Protein AF-A0AAV0ZYT8-F1 (afdb_monomer_lite)

Secondary structure (DSSP, 8-state):
-HHHHHHHHHHHHHHHH----HHHHHHHT-HHHHHHHHHHTT-GGGGS-TTTS--TT-TTS----HHHHHHHHHHHHHHT-SSGGGSPPHHHHHHHHTTSSPPPP--SSPPPP-SSPPP-------------------------

Organism: Vicia faba (NCBI:txid3906)

Structure (mmCIF, N/CA/C/O backbone):
data_AF-A0AAV0ZYT8-F1
#
_entry.id   AF-A0AAV0ZYT8-F1
#
loop_
_atom_site.group_PDB
_atom_site.id
_atom_site.type_symbol
_atom_site.label_atom_id
_atom_site.label_alt_id
_atom_site.label_comp_id
_atom_site.label_asym_id
_atom_site.label_entity_id
_atom_site.label_seq_id
_atom_site.pdbx_PDB_ins_code
_atom_site.Cartn_x
_atom_site.Cartn_y
_atom_site.Cartn_z
_atom_site.occupancy
_atom_site.B_iso_or_equiv
_atom_site.auth_seq_id
_atom_site.auth_comp_id
_atom_site.auth_asym_id
_atom_site.auth_atom_id
_atom_site.pdbx_PDB_model_num
ATOM 1 N N . MET A 1 1 ? -26.329 -37.220 10.384 1.00 53.38 1 MET A N 1
ATOM 2 C CA . MET A 1 1 ? -26.252 -36.299 9.224 1.00 53.38 1 MET A CA 1
ATOM 3 C C . MET A 1 1 ? -25.364 -35.066 9.457 1.00 53.38 1 MET A C 1
ATOM 5 O O . MET A 1 1 ? -24.834 -34.556 8.482 1.00 53.38 1 MET A O 1
ATOM 9 N N . CYS A 1 2 ? -25.099 -34.618 10.695 1.00 58.44 2 CYS A N 1
ATOM 10 C CA . CYS A 1 2 ? -24.271 -33.417 10.935 1.00 58.44 2 CYS A CA 1
ATOM 11 C C . CYS A 1 2 ? -22.754 -33.605 10.730 1.00 58.44 2 CYS A C 1
ATOM 13 O O . CYS A 1 2 ? -22.091 -32.687 10.263 1.00 58.44 2 CYS A O 1
ATOM 15 N N . MET A 1 3 ? -22.197 -34.792 10.992 1.00 71.00 3 MET A N 1
ATOM 16 C CA . MET A 1 3 ? -20.747 -35.022 10.839 1.00 71.00 3 MET A CA 1
ATOM 17 C C . MET A 1 3 ? -20.278 -34.981 9.378 1.00 71.00 3 MET A C 1
ATOM 19 O O . MET A 1 3 ? -19.176 -34.527 9.096 1.00 71.00 3 MET A O 1
ATOM 23 N N . HIS A 1 4 ? -21.131 -35.384 8.432 1.00 78.94 4 HIS A N 1
ATOM 24 C CA . HIS A 1 4 ? -20.785 -35.384 7.009 1.00 78.94 4 HIS A CA 1
ATOM 25 C C . HIS A 1 4 ? -20.744 -33.960 6.431 1.00 78.94 4 HIS A C 1
ATOM 27 O O . HIS A 1 4 ? -19.873 -33.653 5.627 1.00 78.94 4 HIS A O 1
ATOM 33 N N . LEU A 1 5 ? -21.636 -33.070 6.886 1.00 73.50 5 LEU A N 1
ATOM 34 C CA . LEU A 1 5 ? -21.639 -31.649 6.517 1.00 73.50 5 LEU A CA 1
ATOM 35 C C . LEU A 1 5 ? -20.461 -30.892 7.135 1.00 73.50 5 LEU A C 1
ATOM 37 O O . LEU A 1 5 ? -19.839 -30.093 6.447 1.00 73.50 5 LEU A O 1
ATOM 41 N N . VAL A 1 6 ? -20.101 -31.183 8.390 1.00 76.94 6 VAL A N 1
ATOM 42 C CA . VAL A 1 6 ? -18.906 -30.597 9.021 1.00 76.94 6 VAL A CA 1
ATOM 43 C C . VAL A 1 6 ? -17.634 -31.088 8.332 1.00 76.94 6 VAL A C 1
ATOM 45 O O . VAL A 1 6 ? -16.761 -30.279 8.040 1.00 76.94 6 VAL A O 1
ATOM 48 N N . TYR A 1 7 ? -17.546 -32.377 7.986 1.00 72.56 7 TYR A N 1
ATOM 49 C CA . TYR A 1 7 ? -16.406 -32.914 7.242 1.00 72.56 7 TYR A CA 1
ATOM 50 C C . TYR A 1 7 ? -16.340 -32.365 5.813 1.00 72.56 7 TYR A C 1
ATOM 52 O O . TYR A 1 7 ? -15.252 -32.088 5.336 1.00 72.56 7 TYR A O 1
ATOM 60 N N . LEU A 1 8 ? -17.474 -32.135 5.141 1.00 72.25 8 LEU A N 1
ATOM 61 C CA . LEU A 1 8 ? -17.519 -31.488 3.824 1.00 72.25 8 LEU A CA 1
ATOM 62 C C . LEU A 1 8 ? -17.170 -30.000 3.891 1.00 72.25 8 LEU A C 1
ATOM 64 O O . LEU A 1 8 ? -16.471 -29.528 3.008 1.00 72.25 8 LEU A O 1
ATOM 68 N N . LEU A 1 9 ? -17.590 -29.263 4.921 1.00 73.25 9 LEU A N 1
ATOM 69 C CA . LEU A 1 9 ? -17.206 -27.859 5.108 1.00 73.25 9 LEU A CA 1
ATOM 70 C C . LEU A 1 9 ? -15.736 -27.722 5.515 1.00 73.25 9 LEU A C 1
ATOM 72 O O . LEU A 1 9 ? -15.046 -26.857 4.988 1.00 73.25 9 LEU A O 1
ATOM 76 N N . TRP A 1 10 ? -15.233 -28.606 6.380 1.00 70.81 10 TRP A N 1
ATOM 77 C CA . TRP A 1 10 ? -13.813 -28.683 6.720 1.00 70.81 10 TRP A CA 1
ATOM 78 C C . TRP A 1 10 ? -12.981 -29.116 5.514 1.00 70.81 10 TRP A C 1
ATOM 80 O O . TRP A 1 10 ? -11.970 -28.494 5.230 1.00 70.81 10 TRP A O 1
ATOM 90 N N . LYS A 1 11 ? -13.437 -30.101 4.734 1.00 67.69 11 LYS A N 1
ATOM 91 C CA . LYS A 1 11 ? -12.786 -30.533 3.495 1.00 67.69 11 LYS A CA 1
ATOM 92 C C . LYS A 1 11 ? -12.837 -29.441 2.428 1.00 67.69 11 LYS A C 1
ATOM 94 O O . LYS A 1 11 ? -11.816 -29.183 1.826 1.00 67.69 11 LYS A O 1
ATOM 99 N N . LEU A 1 12 ? -13.941 -28.710 2.260 1.00 63.25 12 LEU A N 1
ATOM 100 C CA . LEU A 1 12 ? -14.020 -27.553 1.356 1.00 63.25 12 LEU A CA 1
ATOM 101 C C . LEU A 1 12 ? -13.163 -26.368 1.827 1.00 63.25 12 LEU A C 1
ATOM 103 O O . LEU A 1 12 ? -12.652 -25.636 0.983 1.00 63.25 12 LEU A O 1
ATOM 107 N N . TRP A 1 13 ? -12.990 -26.174 3.138 1.00 55.47 13 TRP A N 1
ATOM 108 C CA . TRP A 1 13 ? -12.081 -25.176 3.714 1.00 55.47 13 TRP A CA 1
ATOM 109 C C . TRP A 1 13 ? -10.612 -25.581 3.505 1.00 55.47 13 TRP A C 1
ATOM 111 O O . TRP A 1 13 ? -9.840 -24.819 2.932 1.00 55.47 13 TRP A O 1
ATOM 121 N N . VAL A 1 14 ? -10.257 -26.827 3.834 1.00 51.41 14 VAL A N 1
ATOM 122 C CA . VAL A 1 14 ? -8.921 -27.413 3.630 1.00 51.41 14 VAL A CA 1
ATOM 123 C C . VAL A 1 14 ? -8.552 -27.472 2.141 1.00 51.41 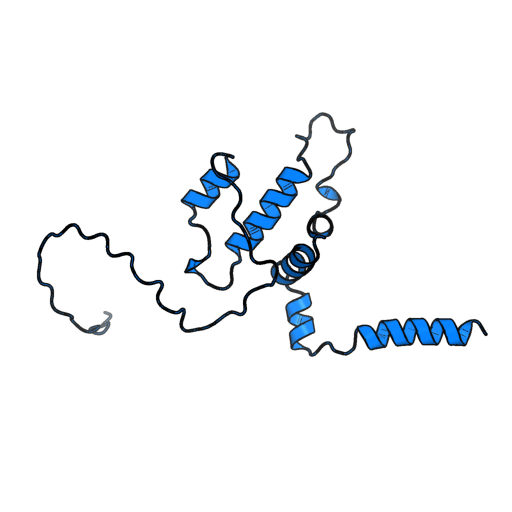14 VAL A C 1
ATOM 125 O O . VAL A 1 14 ? -7.441 -27.111 1.768 1.00 51.41 14 VAL A O 1
ATOM 128 N N . GLU A 1 15 ? -9.478 -27.856 1.265 1.00 49.72 15 GLU A N 1
ATOM 129 C CA . GLU A 1 15 ? -9.258 -28.041 -0.177 1.00 49.72 15 GLU A CA 1
ATOM 130 C C . GLU A 1 15 ? -9.284 -26.699 -0.945 1.00 49.72 15 GLU A C 1
ATOM 132 O O . GLU A 1 15 ? -8.608 -26.569 -1.969 1.00 49.72 15 GLU A O 1
ATOM 137 N N . LYS A 1 16 ? -9.936 -25.644 -0.413 1.00 49.62 16 LYS A N 1
ATOM 138 C CA . LYS A 1 16 ? -9.746 -24.251 -0.881 1.00 49.62 16 LYS A CA 1
ATOM 139 C C . LYS A 1 16 ? -8.370 -23.680 -0.524 1.00 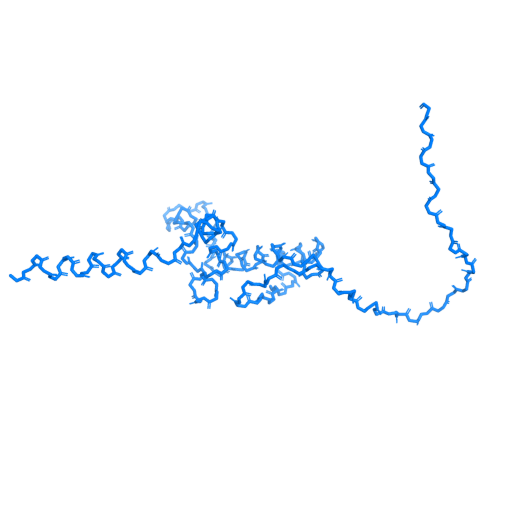49.62 16 LYS A C 1
ATOM 141 O O . LYS A 1 16 ? -7.881 -22.826 -1.264 1.00 49.62 16 LYS A O 1
ATOM 146 N N . ASP A 1 17 ? -7.729 -24.162 0.540 1.00 52.06 17 ASP A N 1
ATOM 147 C CA . ASP A 1 17 ? -6.411 -23.683 0.980 1.00 52.06 17 ASP A CA 1
ATOM 148 C C . ASP A 1 17 ? -5.220 -24.512 0.455 1.00 52.06 17 ASP A C 1
ATOM 150 O O . ASP A 1 17 ? -4.067 -24.074 0.540 1.00 52.06 17 ASP A O 1
ATOM 154 N N . GLN A 1 18 ? -5.459 -25.663 -0.188 1.00 46.94 18 GLN A N 1
ATOM 155 C CA . GLN A 1 18 ? -4.396 -26.592 -0.607 1.00 46.94 18 GLN A CA 1
ATOM 156 C C . GLN A 1 18 ? -3.886 -26.450 -2.056 1.00 46.94 18 GLN A C 1
ATOM 158 O O . GLN A 1 18 ? -3.107 -27.280 -2.514 1.00 46.94 18 GLN A O 1
ATOM 163 N N . LYS A 1 19 ? -4.213 -25.368 -2.782 1.00 49.97 19 LYS A N 1
ATOM 164 C CA . LYS A 1 19 ? -3.522 -24.984 -4.046 1.00 49.97 19 LYS A CA 1
ATOM 165 C C . LYS A 1 19 ? -2.432 -23.929 -3.832 1.00 49.97 19 LYS A C 1
ATOM 167 O O . LYS A 1 19 ? -2.195 -23.044 -4.668 1.00 49.97 19 LYS A O 1
ATOM 172 N N . MET A 1 20 ? -1.790 -23.993 -2.674 1.00 44.72 20 MET A N 1
ATOM 173 C CA . MET A 1 20 ? -0.763 -23.056 -2.255 1.00 44.72 20 MET A CA 1
ATOM 174 C C . MET A 1 20 ? 0.616 -23.696 -2.383 1.00 44.72 20 MET A C 1
ATOM 176 O O . MET A 1 20 ? 1.117 -24.307 -1.439 1.00 44.72 20 MET A O 1
ATOM 180 N N . CYS A 1 21 ? 1.244 -23.555 -3.551 1.00 49.25 21 CYS A N 1
ATOM 181 C CA . CYS A 1 21 ? 2.657 -23.889 -3.715 1.00 49.25 21 CYS A CA 1
ATOM 182 C C . CYS A 1 21 ? 3.487 -23.147 -2.651 1.00 49.25 21 CYS A C 1
ATOM 184 O O . CYS A 1 21 ? 3.108 -22.059 -2.216 1.00 49.25 21 CYS A O 1
ATOM 186 N N . ILE A 1 22 ? 4.631 -23.697 -2.247 1.00 55.22 22 ILE A N 1
ATOM 187 C CA . ILE A 1 22 ? 5.507 -23.126 -1.203 1.00 55.22 22 ILE A CA 1
ATOM 188 C C . ILE A 1 22 ? 5.815 -21.640 -1.488 1.00 55.22 22 ILE A C 1
ATOM 190 O O . ILE A 1 22 ? 5.789 -20.807 -0.586 1.00 55.22 22 ILE A O 1
ATOM 194 N N . HIS A 1 23 ? 5.957 -21.287 -2.769 1.00 51.12 23 HIS A N 1
ATOM 195 C CA . HIS A 1 23 ? 6.092 -19.915 -3.259 1.00 51.12 23 HIS A CA 1
ATOM 196 C C . HIS A 1 23 ? 4.886 -19.010 -2.920 1.00 51.12 23 HIS A C 1
ATOM 198 O O . HIS A 1 23 ? 5.065 -17.907 -2.413 1.00 51.12 23 HIS A O 1
ATOM 204 N N . LYS A 1 24 ? 3.646 -19.494 -3.099 1.00 55.06 24 LYS A N 1
ATOM 205 C CA . LYS A 1 24 ? 2.426 -18.785 -2.670 1.00 55.06 24 LYS A CA 1
ATOM 206 C C . LYS A 1 24 ? 2.362 -18.619 -1.147 1.00 55.06 24 LYS A C 1
ATOM 208 O O . LYS A 1 24 ? 1.828 -17.621 -0.683 1.00 55.06 24 LYS A O 1
ATOM 213 N N . ARG A 1 25 ? 2.896 -19.564 -0.364 1.00 56.38 25 ARG A N 1
ATOM 214 C CA . ARG A 1 25 ? 2.917 -19.475 1.109 1.00 56.38 25 ARG A CA 1
ATOM 215 C C . ARG A 1 25 ? 3.898 -18.409 1.606 1.00 56.38 25 ARG A C 1
ATOM 217 O O . ARG A 1 25 ? 3.554 -17.656 2.505 1.00 56.38 25 ARG A O 1
ATOM 224 N N . ILE A 1 26 ? 5.075 -18.305 0.986 1.00 58.53 26 ILE A N 1
ATOM 225 C CA . ILE A 1 26 ? 6.066 -17.261 1.302 1.00 58.53 26 ILE A CA 1
ATOM 226 C C . ILE A 1 26 ? 5.540 -15.877 0.897 1.00 58.53 26 ILE A C 1
ATOM 228 O O . ILE A 1 26 ? 5.624 -14.939 1.682 1.00 58.53 26 ILE A O 1
ATOM 232 N N . ILE A 1 27 ? 4.932 -15.756 -0.288 1.00 59.22 27 ILE A N 1
ATOM 233 C CA . ILE A 1 27 ? 4.332 -14.497 -0.756 1.00 59.22 27 ILE A CA 1
ATOM 234 C C . ILE A 1 27 ? 3.150 -14.067 0.128 1.00 59.22 27 ILE A C 1
ATOM 236 O O . ILE A 1 27 ? 3.009 -12.881 0.407 1.00 59.22 27 ILE A O 1
ATOM 240 N N . LYS A 1 28 ? 2.344 -15.005 0.642 1.00 61.75 28 LYS A N 1
ATOM 241 C CA . LYS A 1 28 ? 1.273 -14.686 1.601 1.00 61.75 28 LYS A CA 1
ATOM 242 C C . LYS A 1 28 ? 1.768 -14.162 2.954 1.00 61.75 28 LYS A C 1
ATOM 244 O O . LYS A 1 28 ? 0.997 -13.501 3.636 1.00 61.75 28 LYS A O 1
ATOM 249 N N . ASN A 1 29 ? 3.029 -14.399 3.319 1.00 68.69 29 ASN A N 1
ATOM 250 C CA . ASN A 1 29 ? 3.630 -13.831 4.530 1.00 68.69 29 ASN A CA 1
ATOM 251 C C . ASN A 1 29 ? 4.227 -12.430 4.295 1.00 68.69 29 ASN A C 1
ATOM 253 O O . ASN A 1 29 ? 4.780 -11.832 5.215 1.00 68.69 29 ASN A O 1
ATOM 257 N N . ASN A 1 30 ? 4.152 -11.900 3.070 1.00 86.56 30 ASN A N 1
ATOM 258 C CA . ASN A 1 30 ? 4.604 -10.555 2.750 1.00 86.56 30 ASN A CA 1
ATOM 259 C C . ASN A 1 30 ? 3.468 -9.548 2.992 1.00 86.56 30 ASN A C 1
ATOM 261 O O . ASN A 1 30 ? 2.429 -9.612 2.332 1.00 86.56 30 ASN A O 1
ATOM 265 N N . ILE A 1 31 ? 3.694 -8.591 3.897 1.00 89.94 31 ILE A N 1
ATOM 266 C CA . ILE A 1 31 ? 2.701 -7.563 4.236 1.00 89.94 31 ILE A CA 1
ATOM 267 C C . ILE A 1 31 ? 2.273 -6.754 3.009 1.00 89.94 31 ILE A C 1
ATOM 269 O O . ILE A 1 31 ? 1.083 -6.597 2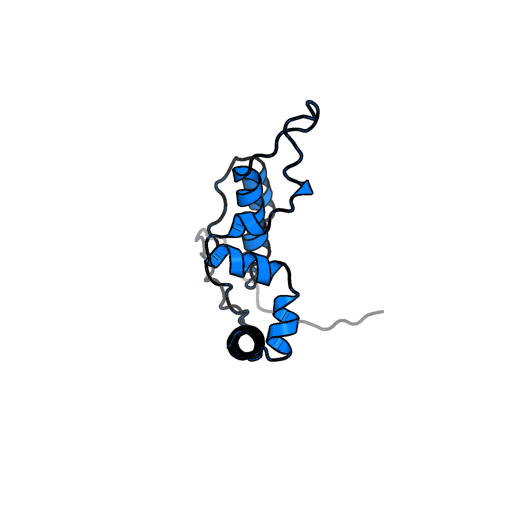.780 1.00 89.94 31 ILE A O 1
ATOM 273 N N . VAL A 1 32 ? 3.210 -6.330 2.156 1.00 89.62 32 VAL A N 1
ATOM 274 C CA . VAL A 1 32 ? 2.905 -5.546 0.949 1.00 89.62 32 VAL A CA 1
ATOM 275 C C . VAL A 1 32 ? 1.991 -6.332 0.015 1.00 89.62 32 VAL A C 1
ATOM 277 O O . VAL A 1 32 ? 1.034 -5.777 -0.510 1.00 89.62 32 VAL A O 1
ATOM 280 N N . TYR A 1 33 ? 2.253 -7.626 -0.179 1.00 89.44 33 TYR A N 1
ATOM 281 C CA . TYR A 1 33 ? 1.387 -8.480 -0.991 1.00 89.44 33 TYR A CA 1
ATOM 282 C C . TYR A 1 33 ? -0.022 -8.591 -0.398 1.00 89.44 33 TYR A C 1
ATOM 284 O O . TYR A 1 33 ? -1.000 -8.450 -1.128 1.00 89.44 33 TYR A O 1
ATOM 292 N N . TRP A 1 34 ? -0.125 -8.809 0.915 1.00 89.50 34 TRP A N 1
ATOM 293 C CA . TRP A 1 34 ? -1.406 -8.920 1.611 1.00 89.50 34 TRP A CA 1
ATOM 294 C C . TRP A 1 34 ? -2.224 -7.622 1.548 1.00 89.50 34 TRP A C 1
ATOM 296 O O . TRP A 1 34 ? -3.410 -7.661 1.213 1.00 89.50 34 TRP A O 1
ATOM 306 N N . VAL A 1 35 ? -1.588 -6.468 1.775 1.00 92.31 35 VAL A N 1
ATOM 307 C CA . VAL A 1 35 ? -2.234 -5.153 1.634 1.00 92.31 35 VAL A CA 1
ATOM 308 C C . VAL A 1 35 ? -2.691 -4.929 0.192 1.00 92.31 35 VAL A C 1
ATOM 310 O O . VAL A 1 35 ? -3.821 -4.495 -0.020 1.00 92.31 35 VAL A O 1
ATOM 313 N N . TRP A 1 36 ? -1.876 -5.286 -0.808 1.00 92.00 36 TRP A N 1
ATOM 314 C CA . TRP A 1 36 ? -2.247 -5.150 -2.223 1.00 92.00 36 TRP A CA 1
ATOM 315 C C . TRP A 1 36 ? -3.433 -6.045 -2.605 1.00 92.00 36 TRP A C 1
ATOM 317 O O . TRP A 1 36 ? -4.323 -5.620 -3.337 1.00 92.00 36 TRP A O 1
ATOM 327 N N . GLU A 1 37 ? -3.484 -7.277 -2.087 1.00 91.12 37 GLU A N 1
ATOM 328 C CA . GLU A 1 37 ? -4.608 -8.194 -2.307 1.00 91.12 37 GLU A CA 1
ATOM 329 C C . GLU A 1 37 ? -5.914 -7.632 -1.725 1.00 91.12 37 GLU A C 1
ATOM 331 O O . GLU A 1 37 ? -6.975 -7.744 -2.344 1.00 91.12 37 GLU A O 1
ATOM 336 N N . LEU A 1 38 ? -5.855 -7.022 -0.539 1.00 91.81 38 LEU A N 1
ATOM 337 C CA . LEU A 1 38 ? -7.012 -6.378 0.079 1.00 91.81 38 LEU A CA 1
ATOM 338 C C . LEU A 1 38 ? -7.402 -5.086 -0.640 1.00 91.81 38 LEU A C 1
ATOM 340 O O . LEU A 1 38 ? -8.596 -4.843 -0.816 1.00 91.81 38 LEU A O 1
ATOM 344 N N . TYR A 1 39 ? -6.428 -4.309 -1.115 1.00 93.00 39 TYR A N 1
ATOM 345 C CA . TYR A 1 39 ? -6.652 -3.122 -1.938 1.00 93.00 39 TYR A CA 1
ATOM 346 C C . TYR A 1 39 ? -7.403 -3.459 -3.230 1.00 93.00 39 TYR A C 1
ATOM 348 O O . TYR A 1 39 ? -8.474 -2.905 -3.467 1.00 93.00 39 TYR A O 1
ATOM 356 N N . GLY A 1 40 ? -6.934 -4.449 -3.997 1.00 92.12 40 GLY A N 1
ATOM 357 C CA . GLY A 1 40 ? -7.599 -4.894 -5.227 1.00 92.12 40 GLY A CA 1
ATOM 358 C C . GLY A 1 40 ? -9.016 -5.441 -5.012 1.00 92.12 40 GLY A C 1
ATOM 359 O O . GLY A 1 40 ? -9.842 -5.412 -5.919 1.00 92.12 40 GLY A O 1
ATOM 360 N N . LYS A 1 41 ? -9.332 -5.902 -3.794 1.00 92.69 41 LYS A N 1
ATOM 361 C CA . LYS A 1 41 ? -10.675 -6.359 -3.393 1.00 92.69 41 LYS A CA 1
ATOM 362 C C . LYS A 1 41 ? -11.559 -5.250 -2.809 1.00 92.69 41 LYS A C 1
ATOM 364 O O . LYS A 1 41 ? -12.667 -5.555 -2.372 1.00 92.69 41 LYS A O 1
ATOM 369 N N . GLY A 1 42 ? -11.074 -4.008 -2.725 1.00 91.19 42 GLY A N 1
ATOM 370 C CA . GLY A 1 42 ? -11.786 -2.897 -2.083 1.00 91.19 42 GLY A CA 1
ATOM 371 C C . GLY A 1 42 ? -11.928 -3.043 -0.562 1.00 91.19 42 GLY A C 1
ATOM 372 O O . GLY A 1 42 ? -12.822 -2.460 0.038 1.00 91.19 42 GLY A O 1
ATOM 373 N N . LYS A 1 43 ? -11.073 -3.850 0.079 1.00 91.06 43 LYS A N 1
ATOM 374 C CA . LYS A 1 43 ? -11.104 -4.162 1.519 1.00 91.06 43 LYS A CA 1
ATOM 375 C C . LYS A 1 43 ? -9.885 -3.619 2.265 1.00 91.06 43 LYS A C 1
ATOM 377 O O . LYS A 1 43 ? -9.497 -4.176 3.289 1.00 91.06 43 LYS A O 1
ATOM 382 N N . ILE A 1 44 ? -9.273 -2.543 1.775 1.00 90.00 44 ILE A N 1
ATOM 383 C CA . ILE A 1 44 ? -8.044 -1.973 2.353 1.00 90.00 44 ILE A CA 1
ATOM 384 C C . ILE A 1 44 ? -8.197 -1.579 3.831 1.00 90.00 44 ILE A C 1
ATOM 386 O O . ILE A 1 44 ? -7.272 -1.766 4.607 1.00 90.00 44 ILE A O 1
ATOM 390 N N . VAL A 1 45 ? -9.396 -1.166 4.251 1.00 88.50 45 VAL A N 1
ATOM 391 C CA . VAL A 1 45 ? -9.719 -0.832 5.652 1.00 88.50 45 VAL A CA 1
ATOM 392 C C . VAL A 1 45 ? -9.485 -2.018 6.600 1.00 88.50 45 VAL A C 1
ATOM 394 O O . VAL A 1 45 ? -9.146 -1.826 7.759 1.00 88.50 45 VAL A O 1
ATOM 397 N N . SER A 1 46 ? -9.581 -3.262 6.115 1.00 87.38 46 SER A N 1
ATOM 398 C CA . SER A 1 46 ? -9.316 -4.454 6.940 1.00 87.38 46 SER A CA 1
ATOM 399 C C . SER A 1 46 ? -7.840 -4.664 7.301 1.00 87.38 46 SER A C 1
ATOM 401 O O . SER A 1 46 ? -7.539 -5.520 8.129 1.00 87.38 46 SER A O 1
ATOM 403 N N . VAL A 1 47 ? -6.931 -3.893 6.693 1.00 88.88 47 VAL A N 1
ATOM 404 C CA . VAL A 1 47 ? -5.499 -3.868 7.032 1.00 88.88 47 VAL A CA 1
ATOM 405 C C . VAL A 1 47 ? -5.240 -3.072 8.311 1.00 88.88 47 VAL A C 1
ATOM 407 O O . VAL A 1 47 ? -4.231 -3.302 8.973 1.00 88.88 47 VAL A O 1
ATOM 410 N N . ILE A 1 48 ? -6.132 -2.138 8.653 1.00 86.56 48 ILE A N 1
ATOM 411 C CA . ILE A 1 48 ? -5.940 -1.209 9.764 1.00 86.56 48 ILE A CA 1
ATOM 412 C C . ILE A 1 48 ? -5.916 -1.992 11.078 1.00 86.56 48 ILE A C 1
ATOM 414 O O . ILE A 1 48 ? -6.833 -2.758 11.388 1.00 86.56 48 ILE A O 1
ATOM 418 N N . ASP A 1 49 ? -4.840 -1.811 11.845 1.00 84.31 49 ASP A N 1
ATOM 419 C CA . ASP A 1 49 ? -4.739 -2.383 13.182 1.00 84.31 49 ASP A CA 1
ATOM 420 C C . ASP A 1 49 ? -5.798 -1.726 14.070 1.00 84.31 49 ASP A C 1
ATOM 422 O O . ASP A 1 49 ? -5.919 -0.504 14.121 1.00 84.31 49 ASP A O 1
ATOM 426 N N . LYS A 1 50 ? -6.558 -2.544 14.796 1.00 78.19 50 LYS A N 1
ATOM 427 C CA . LYS A 1 50 ? -7.626 -2.074 15.686 1.00 78.19 50 LYS A CA 1
ATOM 428 C C . LYS A 1 50 ? -7.108 -1.109 16.753 1.00 78.19 50 LYS A C 1
ATOM 430 O O . LYS A 1 50 ? -7.858 -0.259 17.203 1.00 78.19 50 LYS A O 1
ATOM 435 N N . ARG A 1 51 ? -5.826 -1.221 17.115 1.00 78.69 51 ARG A N 1
ATOM 436 C CA . ARG A 1 51 ? -5.136 -0.336 18.062 1.00 78.69 51 ARG A CA 1
ATOM 437 C C . ARG A 1 51 ? -4.817 1.047 17.496 1.00 78.69 51 ARG A C 1
ATOM 439 O O . ARG A 1 51 ? -4.270 1.854 18.225 1.00 78.69 51 ARG A O 1
ATOM 446 N N . ILE A 1 52 ? -5.060 1.302 16.211 1.00 73.81 52 ILE A N 1
ATOM 447 C CA . ILE A 1 52 ? -4.949 2.644 15.613 1.00 73.81 52 ILE A CA 1
ATOM 448 C C . ILE A 1 52 ? -6.289 3.378 15.726 1.00 73.81 52 ILE A C 1
ATOM 450 O O . ILE A 1 52 ? -6.316 4.594 15.843 1.00 73.81 52 ILE A O 1
ATOM 454 N N . CYS A 1 53 ? -7.401 2.642 15.756 1.00 66.56 53 CYS A N 1
ATOM 455 C CA . CYS A 1 53 ? -8.743 3.187 15.943 1.00 66.56 53 CYS A CA 1
ATOM 456 C C . CYS A 1 53 ? -9.102 3.342 17.432 1.00 66.56 53 CYS A C 1
ATOM 458 O O . CYS A 1 53 ? -10.239 3.046 17.789 1.00 66.56 53 CYS A O 1
ATOM 460 N N . VAL A 1 54 ? -8.135 3.713 18.288 1.00 58.16 54 VAL A N 1
ATOM 461 C CA . VAL A 1 54 ? -8.334 3.800 19.749 1.00 58.16 54 VAL A CA 1
ATOM 462 C C . VAL A 1 54 ? -9.521 4.700 20.068 1.00 58.16 54 VAL A C 1
ATOM 464 O O . VAL A 1 54 ? -9.758 5.707 19.402 1.00 58.16 54 VAL A O 1
ATOM 467 N N . ASP A 1 55 ? -10.272 4.230 21.054 1.00 53.94 55 ASP A N 1
ATOM 468 C CA . ASP A 1 55 ? -11.638 4.578 21.394 1.00 53.94 55 ASP A CA 1
ATOM 469 C C . ASP A 1 55 ? -11.856 6.080 21.639 1.00 53.94 55 ASP A C 1
ATOM 471 O O . ASP A 1 55 ? -10.964 6.808 22.066 1.00 53.94 55 ASP A O 1
ATOM 475 N N . GLU A 1 56 ? -13.088 6.534 21.395 1.00 55.00 56 GLU A N 1
ATOM 476 C CA . GLU A 1 56 ? -13.529 7.937 21.470 1.00 55.00 56 GLU A CA 1
ATOM 477 C C . GLU A 1 56 ? -13.369 8.603 22.858 1.00 55.00 56 GLU A C 1
ATOM 479 O O . GLU A 1 56 ? -13.716 9.777 22.991 1.00 55.00 56 GLU A O 1
ATOM 484 N N . GLU A 1 57 ? -12.873 7.875 23.865 1.00 57.41 57 GLU A N 1
ATOM 485 C CA . GLU A 1 57 ? -12.832 8.258 25.284 1.00 57.41 57 GLU A CA 1
ATOM 486 C C . GLU A 1 57 ? -11.506 8.896 25.741 1.00 57.41 57 GLU A C 1
ATOM 488 O O . GLU A 1 57 ? -11.492 9.537 26.790 1.00 57.41 57 GLU A O 1
ATOM 493 N N . ASP A 1 58 ? -10.413 8.781 24.975 1.00 56.41 58 ASP A N 1
ATOM 494 C CA . ASP A 1 58 ? -9.154 9.478 25.287 1.00 56.41 58 ASP A CA 1
ATOM 495 C C . ASP A 1 58 ? -9.095 10.835 24.562 1.00 56.41 58 ASP A C 1
ATOM 497 O O . ASP A 1 58 ? -8.647 10.948 23.419 1.00 56.41 58 ASP A O 1
ATOM 501 N N . ASP A 1 59 ? -9.533 11.889 25.258 1.00 55.84 59 ASP A N 1
ATOM 502 C CA . ASP A 1 59 ? -9.600 13.281 24.775 1.00 55.84 59 ASP A CA 1
ATOM 503 C C . ASP A 1 59 ? -8.233 13.894 24.369 1.00 55.84 59 ASP A C 1
ATOM 505 O O . ASP A 1 59 ? -8.192 14.983 23.792 1.00 55.84 59 ASP A O 1
ATOM 509 N N . GLU A 1 60 ? -7.110 13.220 24.652 1.00 56.25 60 GLU A N 1
ATOM 510 C CA . GLU A 1 60 ? -5.750 13.665 24.293 1.00 56.25 60 GLU A CA 1
ATOM 511 C C . GLU A 1 60 ? -5.205 13.060 22.987 1.00 56.25 60 GLU A C 1
ATOM 513 O O . GLU A 1 60 ? -4.219 13.575 22.452 1.00 56.25 60 GLU A O 1
ATOM 518 N N . ILE A 1 61 ? -5.808 11.993 22.447 1.00 56.94 61 ILE A N 1
ATOM 519 C CA . ILE A 1 61 ? -5.297 11.355 21.227 1.00 56.94 61 ILE A CA 1
ATOM 520 C C . ILE A 1 61 ? -5.924 12.033 20.009 1.00 56.94 61 ILE A C 1
ATOM 522 O O . ILE A 1 61 ? -7.123 11.936 19.749 1.00 56.94 61 ILE A O 1
ATOM 526 N N . GLU A 1 62 ? -5.080 12.727 19.245 1.00 58.16 62 GLU A N 1
ATOM 527 C CA . GLU A 1 62 ? -5.417 13.324 17.954 1.00 58.16 62 GLU A CA 1
ATOM 528 C C . GLU A 1 62 ? -6.118 12.271 17.074 1.00 58.16 62 GLU A C 1
ATOM 530 O O . GLU A 1 62 ? -5.546 11.232 16.732 1.00 58.16 62 GLU A O 1
ATOM 535 N N . ARG A 1 63 ? -7.406 12.493 16.782 1.00 63.38 63 ARG A N 1
ATOM 536 C CA . ARG A 1 63 ? -8.261 11.526 16.084 1.00 63.38 63 ARG A CA 1
ATOM 537 C C . ARG A 1 63 ? -7.771 11.342 14.651 1.00 63.38 63 ARG A C 1
ATOM 539 O O . ARG A 1 63 ? -8.104 12.144 13.785 1.00 63.38 63 ARG A O 1
ATOM 546 N N . ILE A 1 64 ? -7.030 10.267 14.388 1.00 71.56 64 ILE A N 1
ATOM 547 C CA . ILE A 1 64 ? -6.692 9.873 13.018 1.00 71.56 64 ILE A CA 1
ATOM 548 C C . ILE A 1 64 ? -7.967 9.350 12.352 1.00 71.56 64 ILE A C 1
ATOM 550 O O . ILE A 1 64 ? -8.554 8.353 12.781 1.00 71.56 64 ILE A O 1
ATOM 554 N N . THR A 1 65 ? -8.408 10.017 11.291 1.00 81.12 65 THR A N 1
ATOM 555 C CA . THR A 1 65 ? -9.601 9.607 10.550 1.00 81.12 65 THR A CA 1
ATOM 556 C C . THR A 1 65 ? -9.322 8.352 9.719 1.00 81.12 65 THR A C 1
ATOM 558 O O . THR A 1 65 ? -8.209 8.115 9.241 1.00 81.12 65 THR A O 1
ATOM 561 N N . LEU A 1 66 ? -10.352 7.528 9.487 1.00 81.12 66 LEU A N 1
ATOM 562 C CA . LEU A 1 66 ? -10.227 6.344 8.622 1.00 81.12 66 LEU A CA 1
ATOM 563 C C . LEU A 1 66 ? -9.745 6.705 7.208 1.00 81.12 66 LEU A C 1
ATOM 565 O O . LEU A 1 66 ? -9.046 5.913 6.577 1.00 81.12 66 LEU A O 1
ATOM 569 N N . GLU A 1 67 ? -10.103 7.891 6.716 1.00 82.69 67 GLU A N 1
ATOM 570 C CA . GLU A 1 67 ? -9.693 8.388 5.403 1.00 82.69 67 GLU A CA 1
ATOM 571 C C . GLU A 1 67 ? -8.181 8.637 5.340 1.00 82.69 67 GLU A C 1
ATOM 573 O O . GLU A 1 67 ? -7.524 8.166 4.411 1.00 82.69 67 GLU A O 1
ATOM 578 N N . GLU A 1 68 ? -7.607 9.279 6.360 1.00 82.50 68 GLU A N 1
ATOM 579 C CA . GLU A 1 68 ? -6.163 9.524 6.457 1.00 82.50 68 GLU A CA 1
ATOM 580 C C . GLU A 1 68 ? -5.371 8.216 6.509 1.00 82.50 68 GLU A C 1
ATOM 582 O O . GLU A 1 68 ? -4.389 8.054 5.779 1.00 82.50 68 GLU A O 1
ATOM 587 N N . VAL A 1 69 ? -5.829 7.232 7.293 1.00 86.06 69 VAL A N 1
ATOM 588 C CA . VAL A 1 69 ? -5.170 5.916 7.345 1.00 86.06 69 VAL A CA 1
ATOM 589 C C . VAL A 1 69 ? -5.206 5.231 5.978 1.00 86.06 69 VAL A C 1
ATOM 591 O O . VAL A 1 69 ? -4.206 4.657 5.541 1.00 86.06 69 VAL A O 1
ATOM 594 N N . VAL A 1 70 ? -6.334 5.295 5.265 1.00 87.94 70 VAL A N 1
ATOM 595 C CA . VAL A 1 70 ? -6.450 4.715 3.919 1.00 87.94 70 VAL A CA 1
ATOM 596 C C . VAL A 1 70 ? -5.512 5.412 2.934 1.00 87.94 70 VAL A C 1
ATOM 598 O O . VAL A 1 70 ? -4.853 4.726 2.149 1.00 87.94 70 VAL A O 1
ATOM 601 N N . ILE A 1 71 ? -5.396 6.741 2.995 1.00 86.75 71 ILE A N 1
ATOM 602 C CA . ILE A 1 71 ? -4.450 7.504 2.172 1.00 86.75 71 ILE A CA 1
ATOM 603 C C . ILE A 1 71 ? -3.018 7.035 2.435 1.00 86.75 71 ILE A C 1
ATOM 605 O O . ILE A 1 71 ? -2.298 6.726 1.484 1.00 86.75 71 ILE A O 1
ATOM 609 N N . VAL A 1 72 ? -2.622 6.901 3.705 1.00 87.25 72 VAL A N 1
ATOM 610 C CA . VAL A 1 72 ? -1.289 6.413 4.090 1.00 87.25 72 VAL A CA 1
ATOM 611 C C . VAL A 1 72 ? -1.044 4.988 3.583 1.00 87.25 72 VAL A C 1
ATOM 613 O O . VAL A 1 72 ? 0.052 4.686 3.107 1.00 87.25 72 VAL A O 1
ATOM 616 N N . LEU A 1 73 ? -2.051 4.110 3.608 1.00 90.56 73 LEU A N 1
ATOM 617 C CA . LEU A 1 73 ? -1.930 2.748 3.075 1.00 90.56 73 LEU A CA 1
ATOM 618 C C . LEU A 1 73 ? -1.747 2.730 1.549 1.00 90.56 73 LEU A C 1
ATOM 620 O O . LEU A 1 73 ? -0.863 2.030 1.051 1.00 90.56 73 LEU A O 1
ATOM 624 N N . ILE A 1 74 ? -2.538 3.508 0.801 1.00 90.44 74 ILE A N 1
ATOM 625 C CA . ILE A 1 74 ? -2.394 3.645 -0.662 1.00 90.44 74 ILE A CA 1
ATOM 626 C C . ILE A 1 74 ? -1.016 4.219 -0.999 1.00 90.44 74 ILE A C 1
ATOM 628 O O . ILE A 1 74 ? -0.313 3.725 -1.881 1.00 90.44 74 ILE A O 1
ATOM 632 N N . PHE A 1 75 ? -0.597 5.224 -0.242 1.00 88.69 75 PHE A N 1
ATOM 633 C CA . PHE A 1 75 ? 0.705 5.846 -0.374 1.00 88.69 75 PHE A CA 1
ATOM 634 C C . PHE A 1 75 ? 1.858 4.855 -0.104 1.00 88.69 75 PHE A C 1
ATOM 636 O O . PHE A 1 75 ? 2.819 4.782 -0.878 1.00 88.69 75 PHE A O 1
ATOM 643 N N . GLY A 1 76 ? 1.735 4.020 0.932 1.00 90.31 76 GLY A N 1
ATOM 644 C CA . GLY A 1 76 ? 2.672 2.934 1.222 1.00 90.31 76 GLY A CA 1
ATOM 645 C C . GLY A 1 76 ? 2.776 1.920 0.077 1.00 90.31 76 GLY A C 1
ATOM 646 O O . GLY A 1 76 ? 3.881 1.512 -0.286 1.00 90.31 76 GLY A O 1
ATOM 647 N N . LEU A 1 77 ? 1.652 1.566 -0.560 1.00 92.31 77 LEU A N 1
ATOM 648 C CA . LEU A 1 77 ? 1.650 0.693 -1.740 1.00 92.31 77 LEU A CA 1
ATOM 649 C C . LEU A 1 77 ? 2.392 1.322 -2.928 1.00 92.31 77 LEU A C 1
ATOM 651 O O . LEU A 1 77 ? 3.194 0.637 -3.567 1.00 92.31 77 LEU A O 1
ATOM 655 N N . ALA A 1 78 ? 2.184 2.617 -3.188 1.00 92.00 78 ALA A N 1
ATOM 656 C CA . ALA A 1 78 ? 2.896 3.345 -4.240 1.00 92.00 78 ALA A CA 1
ATOM 657 C C . ALA A 1 78 ? 4.417 3.354 -4.003 1.00 92.00 78 ALA A C 1
ATOM 659 O O . ALA A 1 78 ? 5.202 3.087 -4.914 1.00 92.00 78 ALA A O 1
ATOM 660 N N . CYS A 1 79 ? 4.853 3.578 -2.761 1.00 90.94 79 CYS A N 1
ATOM 661 C CA . CYS A 1 79 ? 6.271 3.520 -2.391 1.00 90.94 79 CYS A CA 1
ATOM 662 C C . CYS A 1 79 ? 6.877 2.121 -2.574 1.00 90.94 79 CYS A C 1
ATOM 664 O O . CYS A 1 79 ? 8.046 1.979 -2.938 1.00 90.94 79 CYS A O 1
ATOM 666 N N . CYS A 1 80 ? 6.086 1.072 -2.349 1.00 90.94 80 CYS A N 1
ATOM 667 C CA . CYS A 1 80 ? 6.501 -0.321 -2.496 1.00 90.94 80 CYS A CA 1
ATOM 668 C C . CYS A 1 80 ? 6.313 -0.887 -3.915 1.00 90.94 80 CYS A C 1
ATOM 670 O O . CYS A 1 80 ? 6.296 -2.112 -4.095 1.00 90.94 80 CYS A O 1
ATOM 672 N N . HIS A 1 81 ? 6.195 -0.032 -4.935 1.00 89.38 81 HIS A N 1
ATOM 673 C CA . HIS A 1 81 ? 6.034 -0.486 -6.311 1.00 89.38 81 HIS A CA 1
ATOM 674 C C . HIS A 1 81 ? 7.233 -1.355 -6.766 1.00 89.38 81 HIS A C 1
ATOM 676 O O . HIS A 1 81 ? 8.395 -1.005 -6.520 1.00 89.38 81 HIS A O 1
ATOM 682 N N . PRO A 1 82 ? 7.007 -2.513 -7.419 1.00 86.06 82 PRO A N 1
ATOM 683 C CA . PRO A 1 82 ? 8.090 -3.403 -7.851 1.00 86.06 82 PRO A CA 1
ATOM 684 C C . PRO A 1 82 ? 9.010 -2.756 -8.894 1.00 86.06 82 PRO A C 1
ATOM 686 O O . PRO A 1 82 ? 10.210 -3.010 -8.876 1.00 86.06 82 PRO A O 1
ATOM 689 N N . ILE A 1 83 ? 8.467 -1.897 -9.759 1.00 85.38 83 ILE A N 1
ATOM 690 C CA . ILE A 1 83 ? 9.229 -1.121 -10.747 1.00 85.38 83 ILE A CA 1
ATOM 691 C C . ILE A 1 83 ? 9.750 0.163 -10.076 1.00 85.38 83 ILE A C 1
ATOM 693 O O . ILE A 1 83 ? 8.918 0.937 -9.601 1.00 85.38 83 ILE A O 1
ATOM 697 N N . PRO A 1 84 ? 11.077 0.412 -10.028 1.00 85.44 84 PRO A N 1
ATOM 698 C CA . PRO A 1 84 ? 11.652 1.563 -9.324 1.00 85.44 84 PRO A CA 1
ATOM 699 C C . PRO A 1 84 ? 11.174 2.927 -9.829 1.00 85.44 84 PRO A C 1
ATOM 701 O O . PRO A 1 84 ? 10.934 3.812 -9.018 1.00 85.44 84 PRO A O 1
ATOM 704 N N . ASN A 1 85 ? 11.002 3.078 -11.143 1.00 85.81 85 ASN A N 1
ATOM 705 C CA . ASN A 1 85 ? 10.645 4.358 -11.770 1.00 85.81 85 ASN A CA 1
ATOM 706 C C . ASN A 1 85 ? 9.196 4.788 -11.496 1.00 85.81 85 ASN A C 1
ATOM 708 O O . ASN A 1 85 ? 8.870 5.958 -11.641 1.00 85.81 85 ASN A O 1
ATOM 712 N N . GLU A 1 86 ? 8.344 3.850 -11.084 1.00 87.12 86 GLU A N 1
ATOM 713 C CA . GLU A 1 86 ? 6.949 4.112 -10.710 1.00 87.12 86 GLU A CA 1
ATOM 714 C C . GLU A 1 86 ? 6.816 4.518 -9.233 1.00 87.12 86 GLU A C 1
ATOM 716 O O . GLU A 1 86 ? 5.734 4.881 -8.773 1.00 87.12 86 GLU A O 1
ATOM 721 N N . ARG A 1 87 ? 7.902 4.433 -8.451 1.00 90.69 87 ARG A N 1
ATOM 722 C CA . ARG A 1 87 ? 7.887 4.870 -7.053 1.00 90.69 87 ARG A CA 1
ATOM 723 C C . ARG A 1 87 ? 7.911 6.400 -7.009 1.00 90.69 87 ARG A C 1
ATOM 725 O O . ARG A 1 87 ? 8.716 7.011 -7.715 1.00 90.69 87 ARG A O 1
ATOM 732 N N . PRO A 1 88 ? 7.094 7.037 -6.157 1.00 90.81 88 PRO A N 1
ATOM 733 C CA . PRO A 1 88 ? 7.135 8.483 -6.000 1.00 90.81 88 PRO A CA 1
ATOM 734 C C . PRO A 1 88 ? 8.499 8.943 -5.465 1.00 90.81 88 PRO A C 1
ATOM 736 O O . PRO A 1 88 ? 9.128 8.276 -4.640 1.00 90.81 88 PRO A O 1
ATOM 739 N N . SER A 1 89 ? 8.948 10.119 -5.913 1.00 90.38 89 SER A N 1
ATOM 740 C CA . SER A 1 89 ? 10.143 10.765 -5.361 1.00 90.38 89 SER A CA 1
ATOM 741 C C . SER A 1 89 ? 9.897 11.221 -3.920 1.00 90.38 89 SER A C 1
ATOM 743 O O . SER A 1 89 ? 8.775 11.600 -3.588 1.00 90.38 89 SER A O 1
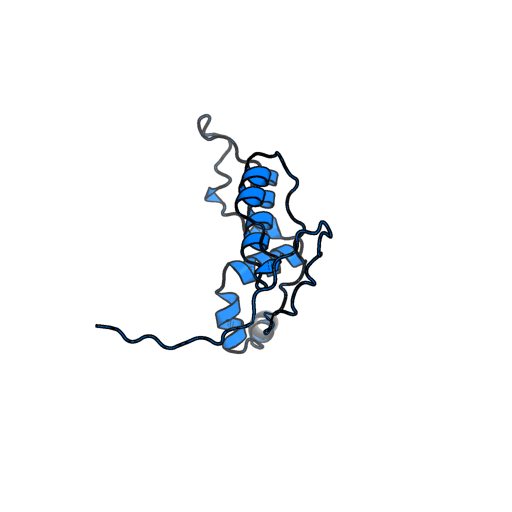ATOM 745 N N . MET A 1 90 ? 10.939 11.288 -3.082 1.00 90.00 90 MET A N 1
ATOM 746 C CA . MET A 1 90 ? 10.811 11.753 -1.687 1.00 90.00 90 MET A CA 1
ATOM 747 C C . MET A 1 90 ? 10.197 13.161 -1.571 1.00 90.00 90 MET A C 1
ATOM 749 O O . MET A 1 90 ? 9.476 13.458 -0.625 1.00 90.00 90 MET A O 1
ATOM 753 N N . LYS A 1 91 ? 10.422 14.027 -2.567 1.00 91.69 91 LYS A N 1
ATOM 754 C CA . LYS A 1 91 ? 9.771 15.342 -2.637 1.00 91.69 91 LYS A CA 1
ATOM 755 C C . LYS A 1 91 ? 8.252 15.208 -2.782 1.00 91.69 91 LYS A C 1
ATOM 757 O O . LYS A 1 91 ? 7.505 15.866 -2.069 1.00 91.69 91 LYS A O 1
ATOM 762 N N . THR A 1 92 ? 7.808 14.345 -3.693 1.00 87.94 92 THR A N 1
ATOM 763 C CA . THR A 1 92 ? 6.386 14.055 -3.922 1.00 87.94 92 THR A CA 1
ATOM 764 C C . THR A 1 92 ? 5.749 13.429 -2.685 1.00 87.94 92 THR A C 1
ATOM 766 O O . THR A 1 92 ? 4.647 13.811 -2.314 1.00 87.94 92 THR A O 1
ATOM 769 N N . VAL A 1 93 ? 6.467 12.514 -2.022 1.00 85.88 93 VAL A N 1
ATOM 770 C CA . VAL A 1 93 ? 6.056 11.908 -0.747 1.00 85.88 93 VAL A CA 1
ATOM 771 C C . VAL A 1 93 ? 5.696 12.975 0.282 1.00 85.88 93 VAL A C 1
ATOM 773 O O . VAL A 1 93 ? 4.599 12.947 0.830 1.00 85.88 93 VAL A O 1
ATOM 776 N N . LEU A 1 94 ? 6.592 13.938 0.503 1.00 89.50 94 LEU A N 1
ATOM 777 C CA . LEU A 1 94 ? 6.383 14.990 1.492 1.00 89.50 94 LEU A CA 1
ATOM 778 C C . LEU A 1 94 ? 5.185 15.886 1.145 1.00 89.50 94 LEU A C 1
ATOM 780 O O . LEU A 1 94 ? 4.370 16.170 2.012 1.00 89.50 94 LEU A O 1
ATOM 784 N N . MET A 1 95 ? 5.042 16.268 -0.128 1.00 89.62 95 MET A N 1
ATOM 785 C CA . MET A 1 95 ? 3.900 17.068 -0.590 1.00 89.62 95 MET A CA 1
ATOM 786 C C . MET A 1 95 ? 2.560 16.366 -0.334 1.00 89.62 95 MET A C 1
ATOM 788 O O . MET A 1 95 ? 1.607 17.002 0.100 1.00 89.62 95 MET A O 1
ATOM 792 N N . ILE A 1 96 ? 2.479 15.052 -0.564 1.00 85.19 96 ILE A N 1
ATOM 793 C CA . ILE A 1 96 ? 1.253 14.280 -0.305 1.00 85.19 96 ILE A CA 1
ATOM 794 C C . ILE A 1 96 ? 0.962 14.211 1.197 1.00 85.19 96 ILE A C 1
ATOM 796 O O . ILE A 1 96 ? -0.177 14.423 1.603 1.00 85.19 96 ILE A O 1
ATOM 800 N N . LEU A 1 97 ? 1.978 13.942 2.025 1.00 83.06 97 LEU A N 1
ATOM 801 C CA . LEU A 1 97 ? 1.815 13.859 3.482 1.00 83.06 97 LEU A CA 1
ATOM 802 C C . LEU A 1 97 ? 1.414 15.202 4.111 1.00 83.06 97 LEU A C 1
ATOM 804 O O . LEU A 1 97 ? 0.683 15.210 5.094 1.00 83.06 97 LEU A O 1
ATOM 808 N N . ASN A 1 98 ? 1.830 16.322 3.518 1.00 88.06 98 ASN A N 1
ATOM 809 C CA . ASN A 1 98 ? 1.412 17.664 3.925 1.00 88.06 98 ASN A CA 1
ATOM 810 C C . ASN A 1 98 ? 0.015 18.061 3.403 1.00 88.06 98 ASN A C 1
ATOM 812 O O . ASN A 1 98 ? -0.446 19.167 3.677 1.00 88.06 98 ASN A O 1
ATOM 816 N N . GLY A 1 99 ? -0.644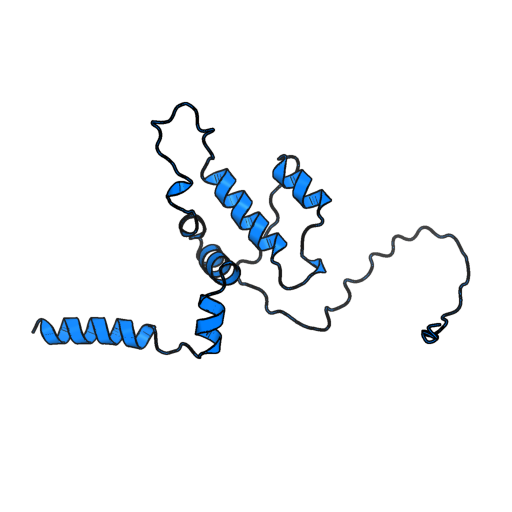 17.213 2.603 1.00 83.69 99 GLY A N 1
ATOM 817 C CA . GLY A 1 99 ? -1.918 17.540 1.954 1.00 83.69 99 GLY A CA 1
ATOM 818 C C . GLY A 1 99 ? -1.802 18.531 0.787 1.00 83.69 99 GLY A C 1
ATOM 819 O O . GLY A 1 99 ? -2.811 19.031 0.298 1.00 83.69 99 GLY A O 1
ATOM 820 N N . GLU A 1 100 ? -0.587 18.812 0.310 1.00 88.38 100 GLU A N 1
ATOM 821 C CA . GLU A 1 100 ? -0.316 19.728 -0.810 1.00 88.38 100 GLU A CA 1
ATOM 822 C C . GLU A 1 100 ? -0.542 19.067 -2.182 1.00 88.38 100 GLU A C 1
ATOM 824 O O . GLU A 1 100 ? -0.630 19.749 -3.205 1.00 88.38 100 GLU A O 1
ATOM 829 N N . ALA A 1 101 ? -0.619 17.734 -2.226 1.00 86.56 101 ALA A N 1
ATOM 830 C CA . ALA A 1 101 ? -0.822 16.952 -3.440 1.00 86.56 101 ALA A CA 1
ATOM 831 C C . ALA A 1 101 ? -1.790 15.786 -3.203 1.00 86.56 101 ALA A C 1
ATOM 833 O O . ALA A 1 101 ? -1.885 15.247 -2.101 1.00 86.56 101 ALA A O 1
ATOM 834 N N . SER A 1 102 ? -2.491 15.364 -4.258 1.00 85.94 102 SER A N 1
ATOM 835 C CA . SER A 1 102 ? -3.390 14.215 -4.182 1.00 85.94 102 SER A CA 1
ATOM 836 C C . SER A 1 102 ? -2.620 12.892 -4.044 1.00 85.94 102 SER A C 1
ATOM 838 O O . SER A 1 102 ? -1.515 12.754 -4.583 1.00 85.94 102 SER A O 1
ATOM 840 N N . PRO A 1 103 ? -3.200 11.882 -3.368 1.00 81.06 103 PRO A N 1
ATOM 841 C CA . PRO A 1 103 ? -2.594 10.562 -3.271 1.00 81.06 103 PRO A CA 1
ATOM 842 C C . PRO A 1 103 ? -2.367 9.933 -4.656 1.00 81.06 103 PRO A C 1
ATOM 844 O O . PRO A 1 103 ? -3.193 10.102 -5.561 1.00 81.06 103 PRO A O 1
ATOM 847 N N . PRO A 1 104 ? -1.273 9.177 -4.840 1.00 84.44 104 PRO A N 1
ATOM 848 C CA . PRO A 1 104 ? -0.976 8.526 -6.105 1.00 84.44 104 PRO A CA 1
ATOM 849 C C . PRO A 1 104 ? -2.016 7.445 -6.405 1.00 84.44 104 PRO A C 1
ATOM 851 O O . PRO A 1 104 ? -2.503 6.752 -5.511 1.00 84.44 104 PRO A O 1
ATOM 854 N N . THR A 1 105 ? -2.326 7.261 -7.687 1.00 88.25 105 THR A N 1
ATOM 855 C CA . THR A 1 105 ? -3.151 6.129 -8.123 1.00 88.25 105 THR A CA 1
ATOM 856 C C . THR A 1 105 ? -2.287 4.875 -8.186 1.00 88.25 105 THR A C 1
ATOM 858 O O . THR A 1 105 ? -1.252 4.867 -8.849 1.00 88.25 105 THR A O 1
ATOM 861 N N . VAL A 1 106 ? -2.713 3.812 -7.506 1.00 91.31 106 VAL A N 1
ATOM 862 C CA . VAL A 1 106 ? -1.999 2.531 -7.460 1.00 91.31 106 VAL A CA 1
ATOM 863 C C . VAL A 1 106 ? -2.768 1.488 -8.280 1.00 91.31 106 VAL A C 1
ATOM 865 O O . VAL A 1 106 ? -3.998 1.452 -8.212 1.00 91.31 106 VAL A O 1
ATOM 868 N N . PRO A 1 107 ? -2.091 0.615 -9.050 1.00 91.12 107 PRO A N 1
ATOM 869 C CA . PRO A 1 107 ? -2.750 -0.489 -9.744 1.00 91.12 107 PRO A CA 1
ATOM 870 C C . PRO A 1 107 ? -3.522 -1.405 -8.783 1.00 91.12 107 PRO A C 1
ATOM 872 O O . PRO A 1 107 ? -3.008 -1.781 -7.731 1.00 91.12 107 PRO A O 1
ATOM 875 N N . LEU A 1 108 ? -4.734 -1.822 -9.162 1.00 90.94 108 LEU A N 1
ATOM 876 C CA . LEU A 1 108 ? -5.562 -2.724 -8.342 1.00 90.94 108 LEU A CA 1
ATOM 877 C C . LEU A 1 108 ? -4.941 -4.120 -8.186 1.00 90.94 108 LEU A C 1
ATOM 879 O O . LEU A 1 108 ? -5.138 -4.782 -7.170 1.00 90.94 108 LEU A O 1
ATOM 883 N N . GLU A 1 109 ? -4.155 -4.555 -9.170 1.00 87.62 109 GLU A N 1
ATOM 884 C CA . GLU A 1 109 ? -3.378 -5.788 -9.107 1.00 87.62 109 GLU A CA 1
ATOM 885 C C . GLU A 1 109 ? -1.897 -5.471 -8.941 1.00 87.62 109 GLU A C 1
ATOM 887 O O . GLU A 1 109 ? -1.369 -4.555 -9.572 1.00 87.62 109 GLU A O 1
ATOM 892 N N . LYS A 1 110 ? -1.206 -6.247 -8.100 1.00 84.25 110 LYS A N 1
ATOM 893 C CA . LYS A 1 110 ? 0.232 -6.076 -7.900 1.00 84.25 110 LYS A CA 1
ATOM 894 C C . LYS A 1 110 ? 0.960 -6.385 -9.215 1.00 84.25 110 LYS A C 1
ATOM 896 O O . LYS A 1 110 ? 0.892 -7.531 -9.666 1.00 84.25 110 LYS A O 1
ATOM 901 N N . PRO A 1 111 ? 1.721 -5.434 -9.784 1.00 83.88 111 PRO A N 1
ATOM 902 C CA . PRO A 1 111 ? 2.472 -5.707 -10.996 1.00 83.88 111 PRO A CA 1
ATOM 903 C C . PRO A 1 111 ? 3.545 -6.767 -10.739 1.00 83.88 111 PRO A C 1
ATOM 905 O O . PRO A 1 111 ? 4.134 -6.852 -9.654 1.00 83.88 111 PRO A O 1
ATOM 908 N N . ALA A 1 112 ? 3.819 -7.584 -11.752 1.00 81.62 112 ALA A N 1
ATOM 909 C CA . ALA A 1 112 ? 4.981 -8.453 -11.720 1.00 81.62 112 ALA A CA 1
ATOM 910 C C . ALA A 1 112 ? 6.254 -7.598 -11.780 1.00 81.62 112 ALA A C 1
ATOM 912 O O . ALA A 1 112 ? 6.316 -6.592 -12.487 1.00 81.62 112 ALA A O 1
ATOM 913 N N . PHE A 1 113 ? 7.285 -7.999 -11.039 1.00 81.06 113 PHE A N 1
ATOM 914 C CA . PHE A 1 113 ? 8.614 -7.444 -11.255 1.00 81.06 113 PHE A CA 1
ATOM 915 C C . PHE A 1 113 ? 9.147 -7.962 -12.597 1.00 81.06 113 PHE A C 1
ATOM 917 O O . PHE A 1 113 ? 9.196 -9.174 -12.805 1.00 81.06 113 PHE A O 1
ATOM 924 N N . VAL A 1 114 ? 9.534 -7.054 -13.494 1.00 76.56 114 VAL A N 1
ATOM 925 C CA . VAL A 1 114 ? 10.092 -7.377 -14.814 1.00 76.56 114 VAL A CA 1
ATOM 926 C C . VAL A 1 114 ? 11.453 -6.696 -14.948 1.00 76.56 114 VAL A C 1
ATOM 928 O O . VAL A 1 114 ? 11.586 -5.511 -14.644 1.00 76.56 114 VAL A O 1
ATOM 931 N N . TRP A 1 115 ? 12.463 -7.452 -15.389 1.00 66.88 115 TRP A N 1
ATOM 932 C CA . TRP A 1 115 ? 13.809 -6.959 -15.687 1.00 66.88 115 TRP A CA 1
ATOM 933 C C . TRP A 1 115 ? 14.238 -7.422 -17.091 1.00 66.88 115 TRP A C 1
ATOM 935 O O . TRP A 1 115 ? 14.004 -8.590 -17.411 1.00 66.88 115 TRP A O 1
ATOM 945 N N . PRO A 1 116 ? 14.888 -6.579 -17.917 1.00 68.94 116 PRO A N 1
ATOM 946 C CA . PRO A 1 116 ? 15.259 -5.186 -17.660 1.00 68.94 116 PRO A CA 1
ATOM 947 C C . PRO A 1 116 ? 14.035 -4.271 -17.582 1.00 68.94 116 PRO A C 1
ATOM 949 O O . PRO A 1 116 ? 13.034 -4.498 -18.259 1.00 68.94 116 PRO A O 1
ATOM 952 N N . ALA A 1 117 ? 14.107 -3.239 -16.740 1.00 62.34 117 ALA A N 1
ATOM 953 C CA . ALA A 1 117 ? 13.133 -2.160 -16.809 1.00 62.34 117 ALA A CA 1
ATOM 954 C C . ALA A 1 117 ? 13.252 -1.542 -18.208 1.00 62.34 117 ALA A C 1
ATOM 956 O O . ALA A 1 117 ? 14.333 -1.081 -18.578 1.00 62.34 117 ALA A O 1
ATOM 957 N N . MET A 1 118 ? 12.180 -1.591 -19.004 1.00 65.12 118 MET A N 1
ATOM 958 C CA . MET A 1 118 ? 12.145 -0.878 -20.281 1.00 65.12 118 MET A CA 1
ATOM 959 C C . MET A 1 118 ? 12.536 0.575 -19.993 1.00 65.12 118 MET A C 1
ATOM 961 O O . MET A 1 118 ? 11.970 1.156 -19.059 1.00 65.12 118 MET A O 1
ATOM 965 N N . PRO A 1 119 ? 13.524 1.148 -20.701 1.00 56.41 119 PRO A N 1
ATOM 966 C CA . PRO A 1 119 ? 13.932 2.513 -20.436 1.00 56.41 119 PRO A CA 1
ATOM 967 C C . PRO A 1 119 ? 12.703 3.396 -20.623 1.00 56.41 119 PRO A C 1
ATOM 969 O O . PRO A 1 119 ? 12.104 3.422 -21.698 1.00 56.41 119 PRO A O 1
ATOM 972 N N . SER A 1 120 ? 12.302 4.079 -19.550 1.00 58.75 120 SER A N 1
ATOM 973 C CA . SER A 1 120 ? 11.354 5.179 -19.633 1.00 58.75 120 SER A CA 1
ATOM 974 C C . SER A 1 120 ? 11.971 6.164 -20.610 1.00 58.75 120 SER A C 1
ATOM 976 O O . SER A 1 120 ? 13.001 6.760 -20.298 1.00 58.75 120 SER A O 1
ATOM 978 N N . SER A 1 121 ? 11.408 6.235 -21.815 1.00 54.16 121 SER A N 1
ATOM 979 C CA . SER A 1 121 ? 11.790 7.170 -22.865 1.00 54.16 121 SER A CA 1
ATOM 980 C C . SER A 1 121 ? 12.063 8.525 -22.223 1.00 54.16 121 SER A C 1
ATOM 982 O O . SER A 1 121 ? 11.145 9.136 -21.668 1.00 54.16 121 SER A O 1
ATOM 984 N N . PHE A 1 122 ? 13.335 8.928 -22.225 1.00 49.19 122 PHE A N 1
ATOM 985 C CA . PHE A 1 122 ? 13.761 10.247 -21.789 1.00 49.19 122 PHE A CA 1
ATOM 986 C C . PHE A 1 122 ? 12.875 11.249 -22.525 1.00 49.19 122 PHE A C 1
ATOM 988 O O . PHE A 1 122 ? 12.878 11.294 -23.754 1.00 49.19 122 PHE A O 1
ATOM 995 N N . LYS A 1 123 ? 12.064 12.016 -21.791 1.00 49.38 123 LYS A N 1
ATOM 996 C CA . LYS A 1 123 ? 11.512 13.246 -22.348 1.00 49.38 123 LYS A CA 1
ATOM 997 C C . LYS A 1 123 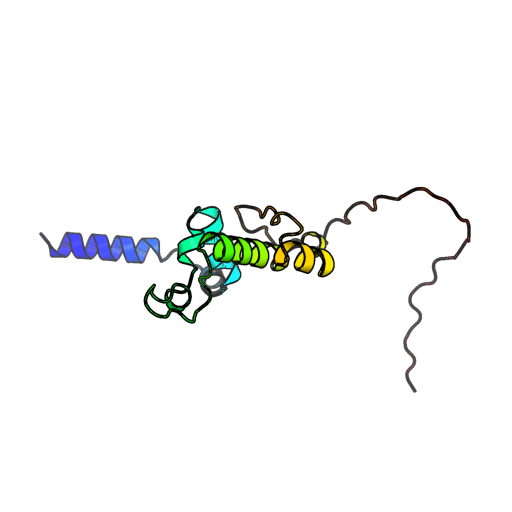? 12.694 14.194 -22.456 1.00 49.38 123 LYS A C 1
ATOM 999 O O . LYS A 1 123 ? 13.069 14.833 -21.478 1.00 49.38 123 LYS A O 1
ATOM 1004 N N . GLU A 1 124 ? 13.333 14.164 -23.615 1.00 45.91 124 GLU A N 1
ATOM 1005 C CA . GLU A 1 124 ? 14.356 15.111 -24.015 1.00 45.91 124 GLU A CA 1
ATOM 1006 C C . GLU A 1 124 ? 13.661 16.472 -24.102 1.00 45.91 124 GLU A C 1
ATOM 1008 O O . GLU A 1 124 ? 12.879 16.750 -25.010 1.00 45.91 124 GLU A O 1
ATOM 1013 N N . GLY A 1 125 ? 13.830 17.269 -23.048 1.00 46.88 125 GLY A N 1
ATOM 1014 C CA . GLY A 1 125 ? 13.606 18.699 -23.130 1.00 46.88 125 GLY A CA 1
ATOM 1015 C C . GLY A 1 125 ? 14.718 19.251 -24.002 1.00 46.88 125 GLY A C 1
ATOM 1016 O O . GLY A 1 125 ? 15.861 19.330 -23.564 1.00 46.88 125 GLY A O 1
ATOM 1017 N N . GLU A 1 126 ? 14.388 19.548 -25.253 1.00 45.09 126 GLU A N 1
ATOM 1018 C CA . GLU A 1 126 ? 15.231 20.346 -26.127 1.00 45.09 126 GLU A CA 1
ATOM 1019 C C . GLU A 1 126 ? 15.317 21.777 -25.575 1.00 45.09 126 GLU A C 1
ATOM 1021 O O . GLU A 1 126 ? 14.424 22.594 -25.788 1.00 45.09 126 GLU A O 1
ATOM 1026 N N . ASP A 1 127 ? 16.423 22.099 -24.913 1.00 47.16 127 ASP A N 1
ATOM 1027 C CA . ASP A 1 127 ? 17.099 23.383 -25.063 1.00 47.16 127 ASP A CA 1
ATOM 1028 C C . ASP A 1 127 ? 18.622 23.178 -25.054 1.00 47.16 127 ASP A C 1
ATOM 1030 O O . ASP A 1 127 ? 19.246 22.685 -24.118 1.00 47.16 127 ASP A O 1
ATOM 1034 N N . GLY A 1 128 ? 19.226 23.463 -26.207 1.00 48.69 128 GLY A N 1
ATOM 1035 C CA . GLY A 1 128 ? 20.605 23.118 -26.501 1.00 48.69 128 GLY A CA 1
ATOM 1036 C C . GLY A 1 128 ? 21.633 23.930 -25.718 1.00 48.69 128 GLY A C 1
ATOM 1037 O O . GLY A 1 128 ? 21.573 25.156 -25.665 1.00 48.69 128 GLY A O 1
ATOM 1038 N N . PHE A 1 129 ? 22.691 23.251 -25.276 1.00 38.50 129 PHE A N 1
ATOM 1039 C CA . PHE A 1 129 ? 24.030 23.820 -25.362 1.00 38.50 129 PHE A CA 1
ATOM 1040 C C . PHE A 1 129 ? 25.061 22.727 -25.651 1.00 38.50 129 PHE A C 1
ATOM 1042 O O . PHE A 1 129 ? 25.144 21.705 -24.974 1.00 38.50 129 PHE A O 1
ATOM 1049 N N . LEU A 1 130 ? 25.818 22.953 -26.718 1.00 50.94 130 LEU A N 1
ATOM 1050 C CA . LEU A 1 130 ? 26.823 22.063 -27.282 1.00 50.94 130 LEU A CA 1
ATOM 1051 C C . LEU A 1 130 ? 27.994 21.877 -26.314 1.00 50.94 130 LEU A C 1
ATOM 1053 O O . LEU A 1 130 ? 28.631 22.864 -25.958 1.00 50.94 130 LEU A O 1
ATOM 1057 N N . ILE A 1 131 ? 28.362 20.633 -25.999 1.00 41.28 131 ILE A N 1
ATOM 1058 C CA . ILE A 1 131 ? 29.774 20.250 -25.856 1.00 41.28 131 ILE A CA 1
ATOM 1059 C C . ILE A 1 131 ? 29.950 18.746 -26.073 1.00 41.28 131 ILE A C 1
ATOM 1061 O O . ILE A 1 131 ? 29.409 17.901 -25.366 1.00 41.28 131 ILE A O 1
ATOM 1065 N N . ASN A 1 132 ? 30.746 18.449 -27.089 1.00 46.38 132 ASN A N 1
ATOM 1066 C CA . ASN A 1 132 ? 31.170 17.129 -27.521 1.00 46.38 132 ASN A CA 1
ATOM 1067 C C . ASN A 1 132 ? 31.971 16.435 -26.406 1.00 46.38 132 ASN A C 1
ATOM 1069 O O . ASN A 1 132 ? 32.970 16.980 -25.939 1.00 46.38 132 ASN A O 1
ATOM 1073 N N . GLY A 1 133 ? 31.584 15.215 -26.030 1.00 39.69 133 GLY A N 1
ATOM 1074 C CA . GLY A 1 133 ? 32.295 14.406 -25.040 1.00 39.69 133 GLY A CA 1
ATOM 1075 C C . GLY A 1 133 ? 32.180 12.917 -25.347 1.00 39.69 133 GLY A C 1
ATOM 1076 O O . GLY A 1 133 ? 31.190 12.274 -25.025 1.00 39.69 133 GLY A O 1
ATOM 1077 N N . THR A 1 134 ? 33.202 12.402 -26.016 1.00 40.00 134 THR A N 1
ATOM 1078 C CA . THR A 1 134 ? 33.467 11.011 -26.393 1.00 40.00 134 THR A CA 1
ATOM 1079 C C . THR A 1 134 ? 33.163 9.992 -25.286 1.00 40.00 134 THR A C 1
ATOM 1081 O O . THR A 1 134 ? 33.618 10.143 -24.155 1.00 40.00 134 THR A O 1
ATOM 1084 N N . LEU A 1 135 ? 32.471 8.902 -25.644 1.00 48.47 135 LEU A N 1
ATOM 1085 C CA . LEU A 1 135 ? 32.326 7.699 -24.819 1.00 48.47 135 LEU A CA 1
ATOM 1086 C C . LEU A 1 135 ? 33.712 7.140 -24.459 1.00 48.47 135 LEU A C 1
ATOM 1088 O O . LEU A 1 135 ? 34.423 6.651 -25.339 1.00 48.47 135 LEU A O 1
ATOM 1092 N N . THR A 1 136 ? 34.090 7.155 -23.182 1.00 41.78 136 THR A N 1
ATOM 1093 C CA . THR A 1 136 ? 35.188 6.319 -22.683 1.00 41.78 136 THR A CA 1
ATOM 1094 C C . THR A 1 136 ? 34.625 5.137 -21.886 1.00 41.78 136 THR A C 1
ATOM 1096 O O . THR A 1 136 ? 33.803 5.329 -20.987 1.00 41.78 136 THR A O 1
ATOM 1099 N N . PRO A 1 137 ? 35.025 3.891 -22.210 1.00 45.34 137 PRO A N 1
ATOM 1100 C CA . PRO A 1 137 ? 34.669 2.712 -21.432 1.00 45.34 137 PRO A CA 1
ATOM 1101 C C . PRO A 1 137 ? 35.314 2.739 -20.043 1.00 45.34 137 PRO A C 1
ATOM 1103 O O . PRO A 1 137 ? 36.401 3.278 -19.853 1.00 45.34 137 PRO A O 1
ATOM 1106 N N . PHE A 1 138 ? 34.630 2.100 -19.099 1.00 49.44 138 PHE A N 1
ATOM 1107 C CA . PHE A 1 138 ? 35.006 1.861 -17.706 1.00 49.44 138 PHE A CA 1
ATOM 1108 C C . PHE A 1 138 ? 36.457 1.339 -17.574 1.00 49.44 138 PHE A C 1
ATOM 1110 O O . PHE A 1 138 ? 36.719 0.146 -17.729 1.00 49.44 138 PHE A O 1
ATOM 1117 N N . SER A 1 139 ? 37.413 2.228 -17.299 1.00 44.97 139 SER A N 1
ATOM 1118 C CA . SER A 1 139 ? 38.790 1.850 -16.961 1.00 44.97 139 SER A CA 1
ATOM 1119 C C . SER A 1 139 ? 38.881 1.426 -15.499 1.00 44.97 139 SER A C 1
ATOM 1121 O O . SER A 1 139 ? 38.321 2.059 -14.608 1.00 44.97 139 SER A O 1
ATOM 1123 N N . GLN A 1 140 ? 39.595 0.327 -15.290 1.00 48.25 140 GLN A N 1
ATOM 1124 C CA . GLN A 1 140 ? 39.660 -0.479 -14.080 1.00 48.25 140 GLN A CA 1
ATOM 1125 C C . GLN A 1 140 ? 40.198 0.238 -12.833 1.00 48.25 140 GLN A C 1
ATOM 1127 O O . GLN A 1 140 ? 41.102 1.070 -12.894 1.00 48.25 140 GLN A O 1
ATOM 1132 N N . LEU A 1 141 ? 39.679 -0.194 -11.681 1.00 49.19 141 LEU A N 1
ATOM 1133 C CA . LEU A 1 141 ? 40.241 0.040 -10.355 1.00 49.19 141 LEU A CA 1
ATOM 1134 C C . LEU A 1 141 ? 41.643 -0.581 -10.264 1.00 49.19 141 LEU A C 1
ATOM 1136 O O . LEU A 1 141 ? 41.776 -1.803 -10.270 1.00 49.19 141 LEU A O 1
ATOM 1140 N N . SER A 1 142 ? 42.671 0.248 -10.093 1.00 47.53 142 SER A N 1
ATOM 1141 C CA . SER A 1 142 ? 43.911 -0.174 -9.439 1.00 47.53 142 SER A CA 1
ATOM 1142 C C . SER A 1 142 ? 43.959 0.506 -8.078 1.00 47.53 142 SER A C 1
ATOM 1144 O O . SER A 1 142 ? 44.275 1.690 -7.975 1.00 47.53 142 SER A O 1
ATOM 1146 N N . GLY A 1 143 ? 43.586 -0.246 -7.043 1.00 56.56 143 GLY A N 1
ATOM 1147 C CA . GLY A 1 143 ? 43.791 0.143 -5.653 1.00 56.56 143 GLY A CA 1
ATOM 1148 C C . GLY A 1 143 ? 45.276 0.121 -5.299 1.00 56.56 143 GLY A C 1
ATOM 1149 O O . GLY A 1 143 ? 46.041 -0.688 -5.829 1.00 56.56 143 GLY A O 1
ATOM 1150 N N . ARG A 1 144 ? 45.665 1.024 -4.406 1.00 41.34 144 ARG A N 1
ATOM 1151 C CA . ARG A 1 144 ? 46.920 0.997 -3.665 1.00 41.34 144 ARG A CA 1
ATOM 1152 C C . ARG A 1 144 ? 46.581 1.044 -2.185 1.00 41.34 144 ARG A C 1
ATOM 1154 O O . ARG A 1 144 ? 45.576 1.716 -1.863 1.00 41.34 144 ARG A O 1
#

pLDDT: mean 71.74, std 17.55, range [38.5, 93.0]

Foldseek 3Di:
DVVVVVVVVVCVVVVVVPVQDPVNVVLCPDLLSVCLQCQLVVNNLVSDDVVLCPDPPPPPDDHDDSVNVSLVSLLVNQCVQLQPVSRDDPVVVVCVNVVNDPRDDDDSHRDDNDPPPDPPPPPPPDDDDDDDDDDDDDDDDDDD

Sequence (144 aa):
MCMHLVYLLWKLWVEKDQKMCIHKRIIKNNIVYWVWELYGKGKIVSVIDKRICVDEEDDEIERITLEEVVIVLIFGLACCHPIPNERPSMKTVLMILNGEASPPTVPLEKPAFVWPAMPSSFKEGEDGFLINGTLTPFSQLSGR

Radius of gyration: 24.3 Å; chains: 1; bounding box: 73×60×53 Å

InterPro domains:
  IPR052059 Cysteine-rich Ser/Thr receptor-like kinase [PTHR47973] (28-124)